Protein AF-A0AAU7QRD7-F1 (afdb_monomer)

Nearest PDB structures (foldseek):
  2fgo-assembly1_A  TM=9.404E-01  e=8.883E-08  Pseudomonas aeruginosa
  1blu-assembly1_A  TM=9.531E-01  e=1.834E-07  Allochromatium vinosum
  3eun-assembly1_A  TM=9.445E-01  e=3.108E-07  Allochromatium vinosum
  3exy-assembly1_A  TM=9.451E-01  e=3.546E-07  Allochromatium vinosum
  6zxs-assembly1_C  TM=6.917E-01  e=2.613E-02  Pisum sativum

Foldseek 3Di:
DFKWFDPLAPAPCPLQVQQPQSQKDFAQDWDADLVRDTHTDPHNHGITGNRLRDLQCLVHDPGRVSQVPRPDPPRMDDDDDDDSVVSVVSVVSSVVRD

Sequence (98 aa):
MSLKITNKCINCGICELECPNNAIYEGGVKWIDINKKKKKYISEKHYYIVPKKCTECVGYYKYSKCLLICPINNCIKLYKKESNKILYKRYKKIKKKI

Structure (mmCIF, N/CA/C/O backbone):
data_AF-A0AAU7QRD7-F1
#
_entry.id   AF-A0AAU7QRD7-F1
#
loop_
_atom_site.group_PDB
_atom_site.id
_atom_site.type_symbol
_atom_site.label_atom_id
_atom_site.label_alt_id
_atom_site.label_comp_id
_atom_site.label_asym_id
_atom_site.label_entity_id
_atom_site.label_seq_id
_atom_site.pdbx_PDB_ins_code
_atom_site.Cartn_x
_atom_site.Cartn_y
_atom_site.Cartn_z
_atom_site.occupancy
_atom_site.B_iso_or_equiv
_atom_site.auth_seq_id
_atom_site.auth_comp_id
_atom_site.auth_asym_id
_atom_site.auth_atom_id
_atom_site.pdbx_PDB_model_num
ATOM 1 N N . MET A 1 1 ? 2.126 2.946 8.842 1.00 60.03 1 MET A N 1
ATOM 2 C CA . MET A 1 1 ? 3.211 3.106 7.900 1.00 60.03 1 MET A CA 1
ATOM 3 C C . MET A 1 1 ? 2.596 2.813 6.529 1.00 60.03 1 MET A C 1
ATOM 5 O O . MET A 1 1 ? 1.548 2.168 6.450 1.00 60.03 1 MET A O 1
ATOM 9 N N . SER A 1 2 ? 3.064 3.469 5.474 1.00 77.25 2 SER A N 1
ATOM 10 C CA . SER A 1 2 ? 2.579 3.143 4.129 1.00 77.25 2 SER A CA 1
ATOM 11 C C . SER A 1 2 ? 3.748 2.597 3.344 1.00 77.25 2 SER A C 1
ATOM 13 O O . SER A 1 2 ? 4.800 3.235 3.264 1.00 77.25 2 SER A O 1
ATOM 15 N N . LEU A 1 3 ? 3.568 1.389 2.828 1.00 94.00 3 LEU A N 1
ATOM 16 C CA . LEU A 1 3 ? 4.475 0.783 1.874 1.00 94.00 3 LEU A CA 1
ATOM 17 C C . LEU A 1 3 ? 4.247 1.414 0.495 1.00 94.00 3 LEU A C 1
ATOM 19 O O . LEU A 1 3 ? 3.147 1.881 0.189 1.00 94.00 3 LEU A O 1
ATOM 23 N N . LYS A 1 4 ? 5.280 1.409 -0.343 1.00 95.62 4 LYS A N 1
ATOM 24 C CA . LYS A 1 4 ? 5.225 1.841 -1.743 1.00 95.62 4 LYS A CA 1
ATOM 25 C C . LYS A 1 4 ? 5.942 0.822 -2.621 1.00 95.62 4 LYS A C 1
ATOM 27 O O . LYS A 1 4 ? 7.019 0.354 -2.266 1.00 95.62 4 LYS A O 1
ATOM 32 N N . ILE A 1 5 ? 5.356 0.523 -3.777 1.00 97.00 5 ILE A N 1
ATOM 33 C CA . ILE A 1 5 ? 6.004 -0.250 -4.842 1.00 97.00 5 ILE A CA 1
ATOM 34 C C . ILE A 1 5 ? 6.895 0.690 -5.661 1.00 97.00 5 ILE A C 1
ATOM 36 O O . ILE A 1 5 ? 6.497 1.805 -6.009 1.00 97.00 5 ILE A O 1
ATOM 40 N N . THR A 1 6 ? 8.120 0.251 -5.924 1.00 96.50 6 THR A N 1
ATOM 41 C CA . THR A 1 6 ? 9.122 0.974 -6.713 1.00 96.50 6 THR A CA 1
ATOM 42 C C . THR A 1 6 ? 9.067 0.576 -8.187 1.00 96.50 6 THR A C 1
ATOM 44 O O . THR A 1 6 ? 8.414 -0.393 -8.565 1.00 96.50 6 THR A O 1
ATOM 47 N N . ASN A 1 7 ? 9.830 1.286 -9.015 1.00 95.62 7 ASN A N 1
ATOM 48 C CA . ASN A 1 7 ? 10.018 0.987 -10.435 1.00 95.62 7 ASN A CA 1
ATOM 49 C C . ASN A 1 7 ? 10.706 -0.362 -10.723 1.00 95.62 7 ASN A C 1
ATOM 51 O O . ASN A 1 7 ? 10.809 -0.737 -11.881 1.00 95.62 7 ASN A O 1
ATOM 55 N N . LYS A 1 8 ? 11.158 -1.101 -9.699 1.00 97.00 8 LYS A N 1
ATOM 56 C CA . LYS A 1 8 ? 11.660 -2.480 -9.841 1.00 97.00 8 LYS A CA 1
ATOM 57 C C . LYS A 1 8 ? 10.551 -3.517 -10.040 1.00 97.00 8 LYS A C 1
ATOM 59 O O . LYS A 1 8 ? 10.832 -4.702 -10.164 1.00 97.00 8 LYS A O 1
ATOM 64 N N . CYS A 1 9 ? 9.290 -3.106 -9.951 1.00 97.88 9 CYS A N 1
ATOM 65 C CA . CYS A 1 9 ? 8.159 -3.999 -10.143 1.00 97.88 9 CYS A CA 1
ATOM 66 C C . CYS A 1 9 ? 8.147 -4.576 -11.564 1.00 97.88 9 CYS A C 1
ATOM 68 O O . CYS A 1 9 ? 8.231 -3.832 -12.535 1.00 97.88 9 CYS A O 1
ATOM 70 N N . ILE A 1 10 ? 7.991 -5.896 -11.653 1.00 97.12 10 ILE A N 1
ATOM 71 C CA . ILE A 1 10 ? 7.899 -6.652 -12.911 1.00 97.12 10 ILE A CA 1
ATOM 72 C C . ILE A 1 10 ? 6.449 -6.986 -13.303 1.00 97.12 10 ILE A C 1
ATOM 74 O O . ILE A 1 10 ? 6.219 -7.866 -14.117 1.00 97.12 10 ILE A O 1
ATOM 78 N N . ASN A 1 11 ? 5.461 -6.346 -12.671 1.00 97.06 11 ASN A N 1
ATOM 79 C CA . ASN A 1 11 ? 4.031 -6.536 -12.950 1.00 97.06 11 ASN A CA 1
ATOM 80 C C . ASN A 1 11 ? 3.500 -7.983 -12.837 1.00 97.06 11 ASN A C 1
ATOM 82 O O . ASN A 1 11 ? 2.540 -8.344 -13.500 1.00 97.06 11 ASN A O 1
ATOM 86 N N . CYS A 1 12 ? 4.054 -8.795 -11.929 1.00 96.81 12 CYS A N 1
ATOM 87 C CA . CYS A 1 12 ? 3.594 -10.176 -11.698 1.00 96.81 12 CYS A CA 1
ATOM 88 C C . CYS A 1 12 ? 2.214 -10.319 -11.013 1.00 96.81 12 CYS A C 1
ATOM 90 O O . CYS A 1 12 ? 1.714 -11.432 -10.893 1.00 96.81 12 CYS A O 1
ATOM 92 N N . GLY A 1 13 ? 1.624 -9.238 -10.487 1.00 95.31 13 GLY A N 1
ATOM 93 C CA . GLY A 1 13 ? 0.258 -9.214 -9.932 1.00 95.31 13 GLY A CA 1
ATOM 94 C C . GLY A 1 13 ? 0.022 -9.887 -8.573 1.00 95.31 13 GLY A C 1
ATOM 95 O O . GLY A 1 13 ? -0.900 -9.503 -7.860 1.00 95.31 13 GLY A O 1
ATOM 96 N N . ILE A 1 14 ? 0.881 -10.804 -8.123 1.00 96.31 14 ILE A N 1
ATOM 97 C CA . ILE A 1 14 ? 0.591 -11.632 -6.935 1.00 96.31 14 ILE A CA 1
ATOM 98 C C . ILE A 1 14 ? 0.357 -10.840 -5.635 1.00 96.31 14 ILE A C 1
ATOM 100 O O . ILE A 1 14 ? -0.427 -11.235 -4.774 1.00 96.31 14 ILE A O 1
ATOM 104 N N . CYS A 1 15 ? 0.998 -9.678 -5.489 1.00 96.94 15 CYS A N 1
ATOM 105 C CA . CYS A 1 15 ? 0.837 -8.846 -4.299 1.00 96.94 15 CYS A CA 1
ATOM 106 C C . CYS A 1 15 ? -0.556 -8.202 -4.176 1.00 96.94 15 CYS A C 1
ATOM 108 O O . CYS A 1 15 ? -0.959 -7.869 -3.060 1.00 96.94 15 CYS A O 1
ATOM 110 N N . GLU A 1 16 ? -1.287 -8.032 -5.283 1.00 96.88 16 GLU A N 1
ATOM 111 C CA . GLU A 1 16 ? -2.642 -7.472 -5.278 1.00 96.88 16 GLU A CA 1
ATOM 112 C C . GLU A 1 16 ? -3.625 -8.387 -4.552 1.00 96.88 16 GLU A C 1
ATOM 114 O O . GLU A 1 16 ? -4.338 -7.929 -3.655 1.00 96.88 16 GLU A O 1
ATOM 119 N N . LEU A 1 17 ? -3.584 -9.681 -4.877 1.00 95.19 17 LEU A N 1
ATOM 120 C CA . LEU A 1 17 ? -4.465 -10.707 -4.318 1.00 95.19 17 LEU A CA 1
ATOM 121 C C . LEU A 1 17 ? -4.252 -10.897 -2.811 1.00 95.19 17 LEU A C 1
ATOM 123 O O . LEU A 1 17 ? -5.200 -11.099 -2.057 1.00 95.19 17 LEU A O 1
ATOM 127 N N . GLU A 1 18 ? -3.012 -10.751 -2.345 1.00 95.75 18 GLU A N 1
ATOM 128 C CA . GLU A 1 18 ? -2.666 -10.931 -0.932 1.00 95.75 18 GLU A CA 1
ATOM 129 C C . GLU A 1 18 ? -3.010 -9.727 -0.041 1.00 95.75 18 GLU A C 1
ATOM 131 O O . GLU A 1 18 ? -2.846 -9.786 1.183 1.00 95.75 18 GLU A O 1
ATOM 136 N N . CYS A 1 19 ? -3.449 -8.601 -0.612 1.00 96.62 19 CYS A N 1
ATOM 137 C CA . CYS A 1 19 ? -3.718 -7.398 0.164 1.00 96.62 19 CYS A CA 1
ATOM 138 C C . CYS A 1 19 ? -5.119 -7.433 0.810 1.00 96.62 19 CYS A C 1
ATOM 140 O O . CYS A 1 19 ? -6.106 -7.189 0.117 1.00 96.62 19 CYS A O 1
ATOM 142 N N . PRO A 1 20 ? -5.244 -7.549 2.150 1.00 95.56 20 PRO A N 1
ATOM 143 C CA . PRO A 1 20 ? -6.549 -7.693 2.812 1.00 95.56 20 PRO A CA 1
ATOM 144 C C . PRO A 1 20 ? -7.434 -6.434 2.760 1.00 95.56 20 PRO A C 1
ATOM 146 O O . PRO A 1 20 ? -8.585 -6.472 3.176 1.00 95.56 20 PRO A O 1
ATOM 149 N N . ASN A 1 21 ? -6.901 -5.298 2.299 1.00 94.69 21 ASN A N 1
ATOM 150 C CA . ASN A 1 21 ? -7.654 -4.046 2.158 1.00 94.69 21 ASN A CA 1
ATOM 151 C C . ASN A 1 21 ? -7.850 -3.627 0.692 1.00 94.69 21 ASN A C 1
ATOM 153 O O . ASN A 1 21 ? -8.269 -2.488 0.451 1.00 94.69 21 ASN A O 1
ATOM 157 N N . ASN A 1 22 ? -7.448 -4.458 -0.280 1.00 94.94 22 ASN A N 1
ATOM 158 C CA . ASN A 1 22 ? -7.402 -4.097 -1.704 1.00 94.94 22 ASN A CA 1
ATOM 159 C C . ASN A 1 22 ? -6.717 -2.730 -1.898 1.00 94.94 22 ASN A C 1
ATOM 161 O O . ASN A 1 22 ? -7.280 -1.777 -2.449 1.00 94.94 22 ASN A O 1
ATOM 165 N N . ALA A 1 23 ? -5.545 -2.571 -1.279 1.00 96.25 23 ALA A N 1
ATOM 166 C CA . ALA A 1 23 ? -4.785 -1.324 -1.301 1.00 96.25 23 ALA A CA 1
ATOM 167 C C . ALA A 1 23 ? -3.800 -1.258 -2.472 1.00 96.25 23 ALA A C 1
ATOM 169 O O . ALA A 1 23 ? -3.173 -0.217 -2.651 1.00 96.25 23 ALA A O 1
ATOM 170 N N . ILE A 1 24 ? -3.638 -2.347 -3.215 1.00 97.50 24 ILE A N 1
ATOM 171 C CA . ILE A 1 24 ? -2.699 -2.482 -4.323 1.00 97.50 24 ILE A CA 1
ATOM 172 C C . ILE A 1 24 ? -3.513 -2.568 -5.609 1.00 97.50 24 ILE A C 1
ATOM 174 O O . ILE A 1 24 ? -4.565 -3.193 -5.598 1.00 97.50 24 ILE A O 1
ATOM 178 N N . TYR A 1 25 ? -3.050 -1.894 -6.655 1.00 97.75 25 TYR A N 1
ATOM 179 C CA . TYR A 1 25 ? -3.699 -1.845 -7.963 1.00 97.75 25 TYR A CA 1
ATOM 180 C C . TYR A 1 25 ? -2.632 -1.903 -9.050 1.00 97.75 25 TYR A C 1
ATOM 182 O O . TYR A 1 25 ? -1.515 -1.415 -8.838 1.00 97.75 25 TYR A O 1
ATOM 190 N N . GLU A 1 26 ? -2.989 -2.444 -10.207 1.00 97.94 26 GLU A N 1
ATOM 191 C CA . GLU A 1 26 ? -2.164 -2.404 -11.411 1.00 97.94 26 GLU A CA 1
ATOM 192 C C . GLU A 1 26 ? -1.911 -0.963 -11.900 1.00 97.94 26 GLU A C 1
ATOM 194 O O . GLU A 1 26 ? -2.674 -0.030 -11.619 1.00 97.94 26 GLU A O 1
ATOM 199 N N . GLY A 1 27 ? -0.805 -0.768 -12.624 1.00 97.69 27 GLY A N 1
ATOM 200 C CA . GLY A 1 27 ? -0.470 0.511 -13.248 1.00 97.69 27 GLY A CA 1
ATOM 201 C C . GLY A 1 27 ? -1.590 1.018 -14.164 1.00 97.69 27 GLY A C 1
ATOM 202 O O . GLY A 1 27 ? -2.209 0.257 -14.895 1.00 97.69 27 GLY A O 1
ATOM 203 N N . GLY A 1 28 ? -1.900 2.313 -14.092 1.00 97.06 28 GLY A N 1
ATOM 204 C CA . GLY A 1 28 ? -2.924 2.945 -14.937 1.00 97.06 28 GLY A CA 1
ATOM 205 C C . GLY A 1 28 ? -4.375 2.684 -14.504 1.00 97.06 28 GLY A C 1
ATOM 206 O O . GLY A 1 28 ? -5.288 3.391 -14.941 1.00 97.06 28 GLY A O 1
ATOM 207 N N . VAL A 1 29 ? -4.619 1.754 -13.577 1.00 97.38 29 VAL A N 1
ATOM 208 C CA . VAL A 1 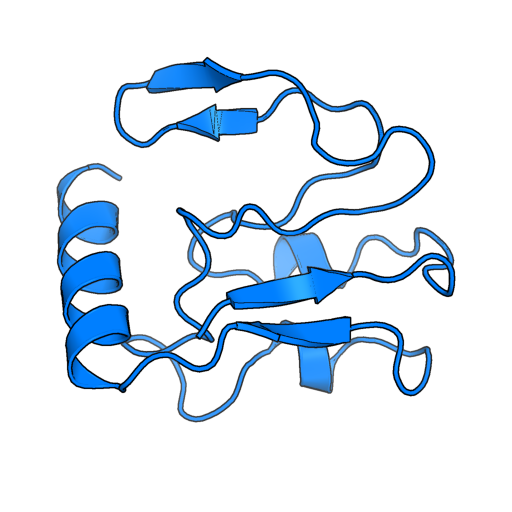29 ? -5.968 1.452 -13.081 1.00 97.38 29 VAL A CA 1
ATOM 209 C C . VAL A 1 29 ? -6.409 2.493 -12.056 1.00 97.38 29 VAL A C 1
ATOM 211 O O . VAL A 1 29 ? -5.707 2.767 -11.086 1.00 97.38 29 VAL A O 1
ATOM 214 N N . LYS A 1 30 ? -7.596 3.088 -12.228 1.00 97.50 30 LYS A N 1
ATOM 215 C CA . LYS A 1 30 ? -8.195 3.995 -11.228 1.00 97.50 30 LYS A CA 1
ATOM 216 C C . LYS A 1 30 ? -8.589 3.209 -9.975 1.00 97.50 30 LYS A C 1
ATOM 218 O O . LYS A 1 30 ? -9.223 2.166 -10.076 1.00 97.50 30 LYS A O 1
ATOM 223 N N . TRP A 1 31 ? -8.310 3.752 -8.793 1.00 95.44 31 TRP A N 1
ATOM 224 C CA . TRP A 1 31 ? -8.684 3.123 -7.523 1.00 95.44 31 TRP A CA 1
ATOM 225 C C . TRP A 1 31 ? -9.922 3.774 -6.906 1.00 95.44 31 TRP A C 1
ATOM 227 O O . TRP A 1 31 ? -10.257 4.924 -7.201 1.00 95.44 31 TRP A O 1
ATOM 237 N N . ILE A 1 32 ? -10.601 3.041 -6.024 1.00 93.31 32 ILE A N 1
ATOM 238 C CA . ILE A 1 32 ? -11.803 3.512 -5.329 1.00 93.31 32 ILE A CA 1
ATOM 239 C C . ILE A 1 32 ? -11.453 3.817 -3.874 1.00 93.31 32 ILE A C 1
ATOM 241 O O . ILE A 1 32 ? -10.857 2.994 -3.168 1.00 93.31 32 ILE A O 1
ATOM 245 N N . ASP A 1 33 ? -11.797 5.025 -3.428 1.00 92.06 33 ASP A N 1
ATOM 246 C CA . ASP A 1 33 ? -11.604 5.427 -2.042 1.00 92.06 33 ASP A CA 1
ATOM 247 C C . A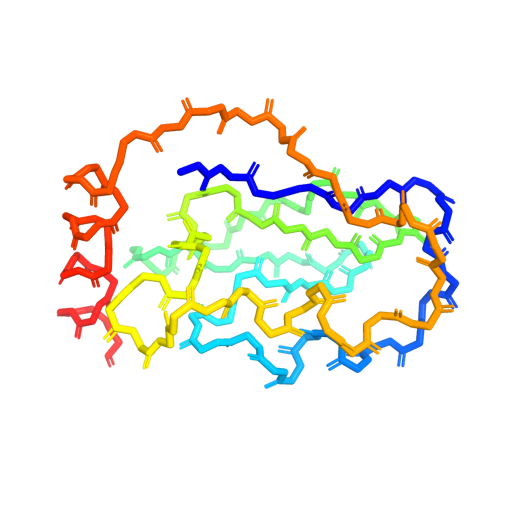SP A 1 33 ? -12.675 4.859 -1.100 1.00 92.06 33 ASP A C 1
ATOM 249 O O . ASP A 1 33 ? -13.677 4.275 -1.504 1.00 92.06 33 ASP A O 1
ATOM 253 N N . ILE A 1 34 ? -12.458 5.050 0.201 1.00 88.06 34 ILE A N 1
ATOM 254 C CA . ILE A 1 34 ? -13.362 4.586 1.265 1.00 88.06 34 ILE A CA 1
ATOM 255 C C . ILE A 1 34 ? -14.765 5.225 1.155 1.00 88.06 34 ILE A C 1
ATOM 257 O O . ILE A 1 34 ? -15.716 4.743 1.756 1.00 88.06 34 ILE A O 1
ATOM 261 N N . ASN A 1 35 ? -14.922 6.304 0.386 1.00 90.38 35 ASN A N 1
ATOM 262 C CA . ASN A 1 35 ? -16.199 6.968 0.136 1.00 90.38 35 ASN A CA 1
ATOM 263 C C . ASN A 1 35 ? -16.762 6.632 -1.257 1.00 90.38 35 ASN A C 1
ATOM 265 O O . ASN A 1 35 ? -17.575 7.393 -1.777 1.00 90.38 35 ASN A O 1
ATOM 269 N N . LYS A 1 36 ? -16.325 5.519 -1.865 1.00 91.00 36 LYS A N 1
ATOM 270 C CA . LYS A 1 36 ? -16.747 5.039 -3.190 1.00 91.00 36 LYS A CA 1
ATOM 271 C C . LYS A 1 36 ? -16.460 6.017 -4.342 1.00 91.00 36 LYS A C 1
ATOM 273 O O . LYS A 1 36 ? -17.063 5.916 -5.407 1.00 91.00 36 LYS A O 1
ATOM 278 N N . LYS A 1 37 ? -15.513 6.948 -4.179 1.00 94.56 37 LYS A N 1
ATOM 279 C CA . LYS A 1 37 ? -15.103 7.871 -5.248 1.00 94.56 37 LYS A CA 1
ATOM 280 C C . LYS A 1 37 ? -13.924 7.291 -6.022 1.00 94.56 37 LYS A C 1
ATOM 282 O O . LYS A 1 37 ? -12.920 6.894 -5.428 1.00 94.56 37 LYS A O 1
ATOM 287 N N . LYS A 1 38 ? -14.023 7.300 -7.354 1.00 96.06 38 LYS A N 1
ATOM 288 C CA . LYS A 1 38 ? -12.908 6.953 -8.247 1.00 96.06 38 LYS A CA 1
ATOM 289 C C . LYS A 1 38 ? -11.808 8.012 -8.135 1.00 96.06 38 LYS A C 1
ATOM 291 O O . LYS A 1 38 ? -12.079 9.214 -8.129 1.00 96.06 38 LYS A O 1
ATOM 296 N N . LYS A 1 39 ? -10.560 7.567 -8.048 1.00 97.19 39 LYS A N 1
ATOM 297 C CA . LYS A 1 39 ? -9.357 8.398 -7.962 1.00 97.19 39 LYS A CA 1
ATOM 298 C C . LYS A 1 39 ? -8.384 8.004 -9.066 1.00 97.19 39 LYS A C 1
ATOM 300 O O . LYS A 1 39 ? -8.358 6.853 -9.499 1.00 97.19 39 LYS A O 1
ATOM 305 N N . LYS A 1 40 ? -7.588 8.973 -9.529 1.00 97.50 40 LYS A N 1
ATOM 306 C CA . LYS A 1 40 ? -6.526 8.715 -10.508 1.00 97.50 40 LYS A CA 1
ATOM 307 C C . LYS A 1 40 ? -5.482 7.773 -9.892 1.00 97.50 40 LYS A C 1
ATOM 309 O O . LYS A 1 40 ? -5.238 7.823 -8.681 1.00 97.50 40 LYS A O 1
ATOM 314 N N . TYR A 1 41 ? -4.925 6.898 -10.724 1.00 97.00 41 TYR A N 1
ATOM 315 C CA . TYR A 1 41 ? -3.823 6.007 -10.368 1.00 97.00 41 TYR A CA 1
ATOM 316 C C . TYR A 1 41 ? -2.620 6.794 -9.830 1.00 97.00 41 TYR A C 1
ATOM 318 O O . TYR A 1 41 ? -2.458 7.981 -10.117 1.00 97.00 41 TYR A O 1
ATOM 326 N N . ILE A 1 42 ? -1.773 6.126 -9.044 1.00 96.12 42 ILE A N 1
ATOM 327 C CA . ILE A 1 42 ? -0.526 6.716 -8.523 1.00 96.12 42 ILE A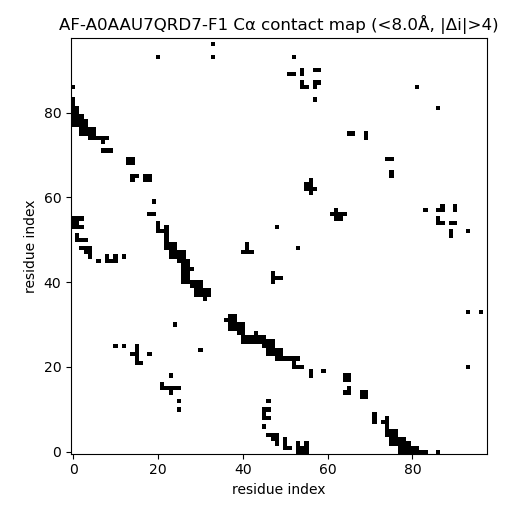 CA 1
ATOM 328 C C . ILE A 1 42 ? 0.650 6.420 -9.461 1.00 96.12 42 ILE A C 1
ATOM 330 O O . ILE A 1 42 ? 1.567 7.228 -9.568 1.00 96.12 42 ILE A O 1
ATOM 334 N N . SER A 1 43 ? 0.619 5.273 -10.142 1.00 96.56 43 SER A N 1
ATOM 335 C CA . SER A 1 43 ? 1.601 4.880 -11.154 1.00 96.56 43 SER A CA 1
ATOM 336 C C . SER A 1 43 ? 0.878 4.400 -12.406 1.00 96.56 43 SER A C 1
ATOM 338 O O . SER A 1 43 ? -0.147 3.731 -12.303 1.00 96.56 43 SER A O 1
ATOM 340 N N . GLU A 1 44 ? 1.411 4.752 -13.573 1.00 97.31 44 GLU A N 1
ATOM 341 C CA . GLU A 1 44 ? 0.938 4.277 -14.883 1.00 97.31 44 GLU A CA 1
ATOM 342 C C . GLU A 1 44 ? 1.644 2.995 -15.313 1.00 97.31 44 GLU A C 1
ATOM 344 O O . GLU A 1 44 ? 1.061 2.170 -15.998 1.00 97.31 44 GLU A O 1
ATOM 349 N N . LYS A 1 45 ? 2.906 2.827 -14.905 1.00 97.12 45 LYS A N 1
ATOM 350 C CA . LYS A 1 45 ? 3.816 1.829 -15.487 1.00 97.12 45 LYS A CA 1
ATOM 351 C C . LYS A 1 45 ? 3.857 0.514 -14.720 1.00 97.12 45 LYS A C 1
ATOM 353 O O . LYS A 1 45 ? 4.232 -0.518 -15.268 1.00 97.12 45 LYS A O 1
ATOM 358 N N . HIS A 1 46 ? 3.551 0.567 -13.431 1.00 97.75 46 HIS A N 1
ATOM 359 C CA . HIS A 1 46 ? 3.664 -0.587 -12.557 1.00 97.75 46 HIS A CA 1
ATOM 360 C C . HIS A 1 46 ? 2.640 -0.552 -11.432 1.00 97.75 46 HIS A C 1
ATOM 362 O O . HIS A 1 46 ? 2.076 0.504 -11.133 1.00 97.75 46 HIS A O 1
ATOM 368 N N . TYR A 1 47 ? 2.462 -1.690 -10.759 1.00 98.12 47 TYR A N 1
ATOM 369 C CA . TYR A 1 47 ? 1.590 -1.789 -9.591 1.00 98.12 47 TYR A CA 1
ATOM 370 C C . TYR A 1 47 ? 1.917 -0.724 -8.544 1.00 98.12 47 TYR A C 1
ATOM 372 O O . TYR A 1 47 ? 3.079 -0.371 -8.320 1.00 98.12 47 TYR A O 1
ATOM 380 N N . TYR A 1 48 ? 0.898 -0.210 -7.865 1.00 97.69 48 TYR A N 1
ATOM 381 C CA . TYR A 1 48 ? 1.063 0.815 -6.843 1.00 97.69 48 TYR A CA 1
ATOM 382 C C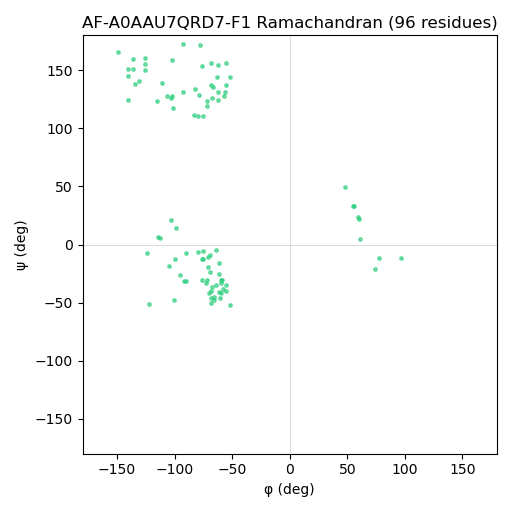 . TYR A 1 48 ? 0.222 0.523 -5.605 1.00 97.69 48 TYR A C 1
ATOM 384 O O . TYR A 1 48 ? -0.841 -0.084 -5.667 1.00 97.69 48 TYR A O 1
ATOM 392 N N . ILE A 1 49 ? 0.708 0.995 -4.456 1.00 97.12 49 ILE A N 1
ATOM 393 C CA . ILE A 1 49 ? 0.012 0.891 -3.172 1.00 97.12 49 ILE A CA 1
ATOM 394 C C . ILE A 1 49 ? -0.622 2.242 -2.862 1.00 97.12 49 ILE A C 1
ATOM 396 O O . ILE A 1 49 ? 0.064 3.263 -2.856 1.00 97.12 49 ILE A O 1
ATOM 400 N N . VAL A 1 50 ? -1.916 2.252 -2.553 1.00 95.94 50 VAL A N 1
ATOM 401 C CA . VAL A 1 50 ? -2.651 3.423 -2.073 1.00 95.94 50 VAL A CA 1
ATOM 402 C C . VAL A 1 50 ? -2.364 3.621 -0.579 1.00 95.94 50 VAL A C 1
ATOM 404 O O . VAL A 1 50 ? -2.877 2.860 0.252 1.00 95.94 50 VAL A O 1
ATOM 407 N N . PRO A 1 51 ? -1.634 4.682 -0.173 1.00 93.56 51 PRO A N 1
ATOM 408 C CA . PRO A 1 51 ? -1.234 4.873 1.226 1.00 93.56 51 PRO A CA 1
ATOM 409 C C . PRO A 1 51 ? -2.419 4.965 2.191 1.00 93.56 51 PRO A C 1
ATOM 411 O O . PRO A 1 51 ? -2.356 4.500 3.325 1.00 93.56 51 PRO A O 1
ATOM 414 N N . LYS A 1 52 ? -3.541 5.529 1.726 1.00 92.19 52 LYS A N 1
ATOM 415 C CA . LYS A 1 52 ? -4.766 5.687 2.524 1.00 92.19 52 LYS A CA 1
ATOM 416 C C . LYS A 1 52 ? -5.493 4.365 2.805 1.00 92.19 52 LYS A C 1
ATOM 418 O O . LYS A 1 52 ? -6.288 4.331 3.741 1.00 92.19 52 LYS A O 1
ATOM 423 N N . LYS A 1 53 ? -5.223 3.304 2.034 1.00 93.75 53 LYS A N 1
ATOM 424 C CA . LYS A 1 53 ? -5.789 1.954 2.218 1.00 93.75 53 LYS A CA 1
ATOM 425 C C . LYS A 1 53 ? -4.777 0.962 2.817 1.00 93.75 53 LYS A C 1
ATOM 427 O O . LYS A 1 53 ? -5.167 -0.065 3.364 1.00 93.75 53 LYS A O 1
ATOM 432 N N . CYS A 1 54 ? -3.481 1.265 2.752 1.00 95.62 54 CYS A N 1
ATOM 433 C CA . CYS A 1 54 ? -2.433 0.424 3.322 1.00 95.62 54 CYS A CA 1
ATOM 434 C C . CYS A 1 54 ? -2.439 0.496 4.858 1.00 95.62 54 CYS A C 1
ATOM 436 O O . CYS A 1 54 ? -2.323 1.580 5.436 1.00 95.62 54 CYS A O 1
ATOM 438 N N . THR A 1 55 ? -2.558 -0.656 5.522 1.00 95.50 55 THR A N 1
ATOM 439 C CA . THR A 1 55 ? -2.422 -0.774 6.985 1.00 95.50 55 THR A CA 1
ATOM 440 C C . THR A 1 55 ? -1.211 -1.594 7.406 1.00 95.50 55 THR A C 1
ATOM 442 O O . THR A 1 55 ? -1.077 -1.906 8.582 1.00 95.50 55 THR A O 1
ATOM 445 N N . GLU A 1 56 ? -0.357 -1.981 6.456 1.00 95.19 56 GLU A N 1
ATOM 446 C CA . GLU A 1 56 ? 0.754 -2.925 6.682 1.00 95.19 56 GLU A CA 1
ATOM 447 C C . GLU A 1 56 ? 0.307 -4.246 7.283 1.00 95.19 56 GLU A C 1
ATOM 449 O O . GLU A 1 56 ? 0.991 -4.855 8.099 1.00 95.19 56 GLU A O 1
ATOM 454 N N . CYS A 1 57 ? -0.898 -4.656 6.899 1.00 95.69 57 CYS A N 1
ATOM 455 C CA . CYS A 1 57 ? -1.591 -5.808 7.450 1.00 95.69 57 CYS A CA 1
ATOM 456 C C . CYS A 1 57 ? -1.885 -5.730 8.958 1.00 95.69 57 CYS A C 1
ATOM 458 O O . CYS A 1 57 ? -2.485 -6.662 9.484 1.00 95.69 57 CYS A O 1
ATOM 460 N N . VAL A 1 58 ? -1.591 -4.617 9.645 1.00 95.44 58 VAL A N 1
ATOM 461 C CA . VAL A 1 58 ? -1.994 -4.416 11.044 1.00 95.44 58 VAL A CA 1
ATOM 462 C C . VAL A 1 58 ? -3.510 -4.547 11.156 1.00 95.44 58 VAL A C 1
ATOM 464 O O . VAL A 1 58 ? -4.257 -3.888 10.427 1.00 95.44 58 VAL A O 1
ATOM 467 N N . GLY A 1 59 ? -3.944 -5.398 12.087 1.00 94.19 59 GLY A N 1
ATOM 468 C CA . GLY A 1 59 ? -5.342 -5.793 12.273 1.00 94.19 59 GLY A CA 1
ATOM 469 C C . GLY A 1 59 ? -5.729 -7.113 11.597 1.00 94.19 59 GLY A C 1
ATOM 470 O O . GLY A 1 59 ? -6.791 -7.632 11.923 1.00 94.19 59 GLY A O 1
ATOM 471 N N . TYR A 1 60 ? -4.872 -7.656 10.724 1.00 94.81 60 TYR A N 1
ATOM 472 C CA . TYR A 1 60 ? -5.055 -8.952 10.058 1.00 94.81 60 TYR A CA 1
ATOM 473 C C . TYR A 1 60 ? -3.893 -9.914 10.331 1.00 94.81 60 TYR A C 1
ATOM 475 O O . TYR A 1 60 ? -4.117 -11.038 10.758 1.00 94.81 60 TYR A O 1
ATOM 483 N N . TYR A 1 61 ? -2.652 -9.467 10.111 1.00 94.81 61 TYR A N 1
ATOM 484 C CA . TYR A 1 61 ? -1.448 -10.296 10.187 1.00 94.81 61 TYR A CA 1
ATOM 485 C C . TYR A 1 61 ? -0.320 -9.571 10.932 1.00 94.81 61 TYR A C 1
ATOM 487 O O . TYR A 1 61 ? -0.309 -8.343 11.030 1.00 94.81 61 TYR A O 1
ATOM 495 N N . LYS A 1 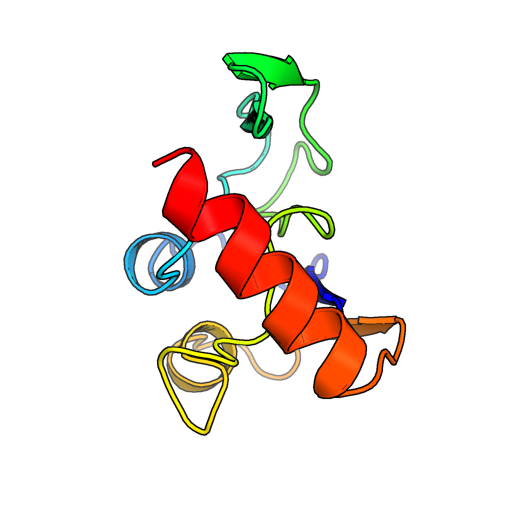62 ? 0.658 -10.338 11.436 1.00 91.38 62 LYS A N 1
ATOM 496 C CA . LYS A 1 62 ? 1.858 -9.800 12.104 1.00 91.38 62 LYS A CA 1
ATOM 497 C C . LYS A 1 62 ? 2.830 -9.130 11.124 1.00 91.38 62 LYS A C 1
ATOM 499 O O . LYS A 1 62 ? 3.517 -8.184 11.496 1.00 91.38 62 LYS A O 1
ATOM 504 N N . TYR A 1 63 ? 2.865 -9.608 9.880 1.00 90.94 63 TYR A N 1
ATOM 505 C CA . TYR A 1 63 ? 3.766 -9.139 8.829 1.00 90.94 63 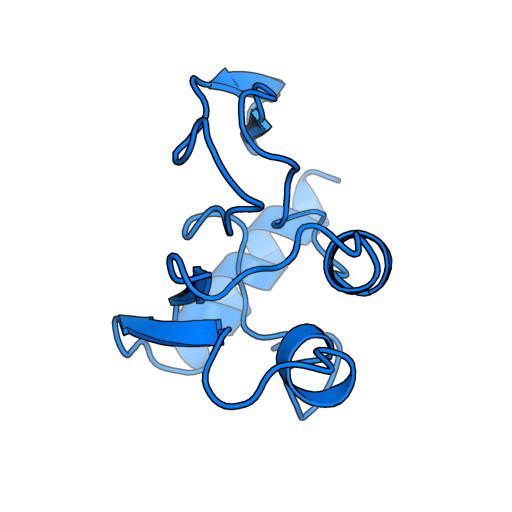TYR A CA 1
ATOM 506 C C . TYR A 1 63 ? 2.982 -8.736 7.577 1.00 90.94 63 TYR A C 1
ATOM 508 O O . TYR A 1 63 ? 1.875 -9.218 7.333 1.00 90.94 63 TYR A O 1
ATOM 516 N N . SER A 1 64 ? 3.562 -7.852 6.763 1.00 94.88 64 SER A N 1
ATOM 517 C CA . SER A 1 64 ? 2.950 -7.437 5.499 1.00 94.88 64 SER A CA 1
ATOM 518 C C . SER A 1 64 ? 3.094 -8.526 4.439 1.00 94.88 64 SER A C 1
ATOM 520 O O . SER A 1 64 ? 4.188 -8.739 3.926 1.00 94.88 64 SER A O 1
ATOM 522 N N . LYS A 1 65 ? 1.985 -9.173 4.064 1.00 96.19 65 LYS A N 1
ATOM 523 C CA . LYS A 1 65 ? 1.976 -10.268 3.079 1.00 96.19 65 LYS A CA 1
ATOM 524 C C . LYS A 1 65 ? 2.601 -9.902 1.735 1.00 96.19 65 LYS A C 1
ATOM 526 O O . LYS A 1 65 ? 3.362 -10.688 1.186 1.00 96.19 65 LYS A O 1
ATOM 531 N N . CYS A 1 66 ? 2.356 -8.687 1.241 1.00 96.25 66 CYS A N 1
ATOM 532 C CA . CYS A 1 66 ? 2.936 -8.227 -0.020 1.00 96.25 66 CYS A CA 1
ATOM 533 C C . CYS A 1 66 ? 4.477 -8.239 -0.016 1.00 96.25 66 CYS A C 1
ATOM 535 O O . CYS A 1 66 ? 5.065 -8.477 -1.063 1.00 96.25 66 CYS A O 1
ATOM 537 N N . LEU A 1 67 ? 5.126 -8.039 1.142 1.00 95.00 67 LEU A N 1
ATOM 538 C CA . LEU A 1 67 ? 6.582 -8.166 1.276 1.00 95.00 67 LEU A CA 1
ATOM 539 C C . LEU A 1 67 ? 7.052 -9.622 1.226 1.00 95.00 67 LEU A C 1
ATOM 541 O O . LEU A 1 67 ? 8.145 -9.871 0.737 1.00 95.00 67 LEU A O 1
ATOM 545 N N . LEU A 1 68 ? 6.247 -10.561 1.728 1.00 94.56 68 LEU A N 1
ATOM 546 C CA . LEU A 1 68 ? 6.602 -11.982 1.788 1.00 94.56 68 LEU A CA 1
ATOM 547 C C . LEU A 1 68 ? 6.487 -12.673 0.427 1.00 94.56 68 LEU A C 1
ATOM 549 O O . LEU A 1 68 ? 7.222 -13.615 0.164 1.00 94.56 68 LEU A O 1
ATOM 553 N N . ILE A 1 69 ? 5.565 -12.212 -0.420 1.00 95.75 69 ILE A N 1
ATOM 554 C CA . ILE A 1 69 ? 5.256 -12.858 -1.701 1.00 95.75 69 ILE A CA 1
ATOM 555 C C . ILE A 1 69 ? 5.927 -12.185 -2.905 1.00 95.75 69 ILE A C 1
ATOM 557 O O . ILE A 1 69 ? 5.899 -12.720 -4.008 1.00 95.75 69 ILE A O 1
ATOM 561 N N . CYS A 1 70 ? 6.495 -10.985 -2.738 1.00 96.56 70 CYS A N 1
ATOM 562 C CA . CYS A 1 70 ? 7.123 -10.285 -3.854 1.00 96.56 70 CYS A CA 1
ATOM 563 C C . CYS A 1 70 ? 8.438 -10.985 -4.243 1.00 96.56 70 CYS A C 1
ATOM 565 O O . CYS A 1 70 ? 9.358 -11.005 -3.427 1.00 96.56 70 CYS A O 1
ATOM 567 N N . PRO A 1 71 ? 8.577 -11.490 -5.486 1.00 95.81 71 PRO A N 1
ATOM 568 C CA . PRO A 1 71 ? 9.775 -12.223 -5.902 1.00 95.81 71 PRO A CA 1
ATOM 569 C C . PRO A 1 71 ? 10.977 -11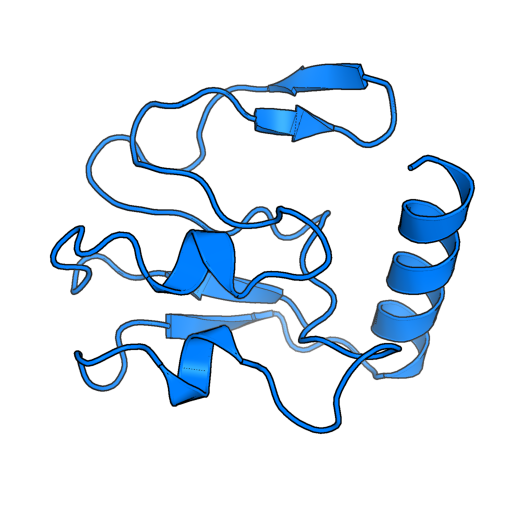.304 -6.160 1.00 95.81 71 PRO A C 1
ATOM 571 O O . PRO A 1 71 ? 12.100 -11.774 -6.312 1.00 95.81 71 PRO A O 1
ATOM 574 N N . ILE A 1 72 ? 10.753 -9.987 -6.241 1.00 96.81 72 ILE A N 1
ATOM 575 C CA . ILE A 1 72 ? 11.800 -9.009 -6.531 1.00 96.81 72 ILE A CA 1
ATOM 576 C C . ILE A 1 72 ? 12.249 -8.317 -5.251 1.00 96.81 72 ILE A C 1
ATOM 578 O O . ILE A 1 72 ? 11.511 -7.543 -4.629 1.00 96.81 72 ILE A O 1
ATOM 582 N N . ASN A 1 73 ? 13.521 -8.519 -4.921 1.00 89.44 73 ASN A N 1
ATOM 583 C CA . ASN A 1 73 ? 14.141 -7.916 -3.754 1.00 89.44 73 ASN A CA 1
ATOM 584 C C . ASN A 1 73 ? 14.013 -6.392 -3.762 1.00 89.44 73 ASN A C 1
ATOM 586 O O . ASN A 1 73 ? 14.353 -5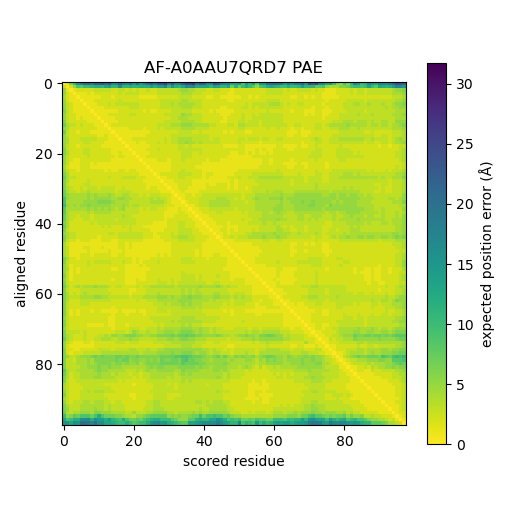.696 -4.727 1.00 89.44 73 ASN A O 1
ATOM 590 N N . ASN A 1 74 ? 13.576 -5.861 -2.619 1.00 89.88 74 ASN A N 1
ATOM 591 C CA . ASN A 1 74 ? 13.473 -4.426 -2.372 1.00 89.88 74 ASN A CA 1
ATOM 592 C C . ASN A 1 74 ? 12.543 -3.693 -3.370 1.00 89.88 74 ASN A C 1
ATOM 594 O O . ASN A 1 74 ? 12.698 -2.489 -3.599 1.00 89.88 74 ASN A O 1
ATOM 598 N N . CYS A 1 75 ? 11.592 -4.417 -3.981 1.00 95.75 75 CYS A N 1
ATOM 599 C CA . CYS A 1 75 ? 10.560 -3.852 -4.849 1.00 95.75 75 CYS A CA 1
ATOM 600 C C . CYS A 1 75 ? 9.545 -3.022 -4.052 1.00 95.75 75 CYS A C 1
ATOM 602 O O . CYS A 1 75 ? 9.180 -1.926 -4.480 1.00 95.75 75 CYS A O 1
ATOM 604 N N . ILE A 1 76 ? 9.138 -3.507 -2.877 1.00 96.06 76 ILE A N 1
ATOM 605 C CA . ILE A 1 76 ? 8.242 -2.808 -1.953 1.00 96.06 76 ILE A CA 1
ATOM 606 C C . ILE A 1 76 ? 9.075 -2.232 -0.809 1.00 96.06 76 ILE A C 1
ATOM 608 O O . ILE A 1 76 ? 9.814 -2.953 -0.144 1.00 96.06 76 ILE A O 1
ATOM 612 N N . LYS A 1 77 ? 8.947 -0.925 -0.575 1.00 93.88 77 LYS A N 1
ATOM 613 C CA . LYS A 1 77 ? 9.726 -0.186 0.425 1.00 93.88 77 LYS A CA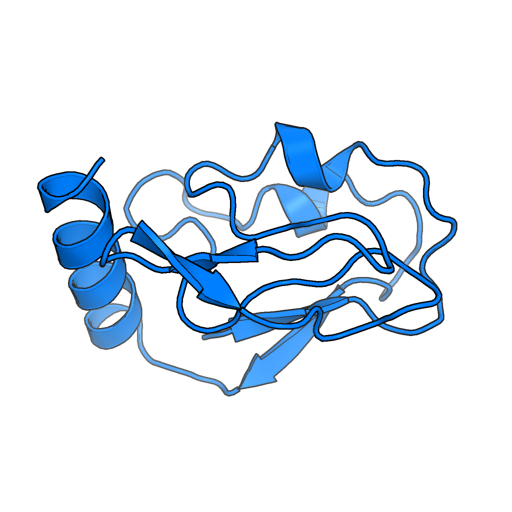 1
ATOM 614 C C . LYS A 1 77 ? 8.839 0.581 1.390 1.00 93.88 77 LYS A C 1
ATOM 616 O O . LYS A 1 77 ? 7.693 0.913 1.084 1.00 93.88 77 LYS A O 1
ATOM 621 N N . LEU A 1 78 ? 9.421 0.935 2.531 1.00 89.19 78 LEU A N 1
ATOM 622 C CA . LEU A 1 78 ? 8.856 1.928 3.432 1.00 89.19 78 LEU A CA 1
ATOM 623 C C . LEU A 1 78 ? 8.779 3.285 2.726 1.00 89.19 78 LEU A C 1
ATOM 625 O O . LEU A 1 78 ? 9.798 3.786 2.258 1.00 89.19 78 LEU A O 1
ATOM 629 N N . TYR A 1 79 ? 7.594 3.893 2.669 1.00 85.94 79 TYR A N 1
ATOM 630 C CA . TYR A 1 79 ? 7.443 5.265 2.178 1.00 85.94 79 TYR A CA 1
ATOM 631 C C . TYR A 1 79 ? 7.310 6.265 3.324 1.00 85.94 79 TYR A C 1
ATOM 633 O O . TYR A 1 79 ? 8.005 7.275 3.353 1.00 85.94 79 TYR A O 1
ATOM 641 N N . LYS A 1 80 ? 6.446 5.973 4.301 1.00 87.19 80 LYS A N 1
ATOM 642 C CA . LYS A 1 80 ? 6.274 6.818 5.489 1.00 87.19 80 LYS A CA 1
ATOM 643 C C . LYS A 1 80 ? 6.102 5.968 6.732 1.00 87.19 80 LYS A C 1
ATOM 645 O O . LYS A 1 80 ? 5.159 5.176 6.797 1.00 87.19 80 LYS A O 1
ATOM 650 N N . LYS A 1 81 ? 6.959 6.191 7.731 1.00 87.94 81 LYS A N 1
ATOM 651 C CA . LYS A 1 81 ? 6.832 5.583 9.059 1.00 87.94 81 LYS A CA 1
ATOM 652 C C . LYS A 1 81 ? 5.587 6.134 9.759 1.00 87.94 81 LYS A C 1
ATOM 654 O O . LYS A 1 81 ? 5.397 7.341 9.852 1.00 87.94 81 LYS A O 1
ATOM 659 N N . GLU A 1 82 ? 4.711 5.251 10.227 1.00 88.25 82 GLU A N 1
ATOM 660 C CA . GLU A 1 82 ? 3.559 5.612 11.065 1.00 88.25 82 GLU A CA 1
ATOM 661 C C . GLU A 1 82 ? 3.393 4.541 12.143 1.00 88.25 82 GLU A C 1
ATOM 663 O O . GLU A 1 82 ? 3.616 3.365 11.867 1.00 88.25 82 GLU A O 1
ATOM 668 N N . SER A 1 83 ? 2.963 4.935 13.340 1.00 92.62 83 SER A N 1
ATOM 669 C CA . SER A 1 83 ? 2.816 4.027 14.480 1.00 92.62 83 SER A CA 1
ATOM 670 C C . SER A 1 83 ? 1.694 2.996 14.300 1.00 92.62 83 SER A C 1
ATOM 672 O O . SER A 1 83 ? 0.701 3.240 13.604 1.00 92.62 83 SER A O 1
ATOM 674 N N . ASN A 1 84 ? 1.795 1.870 15.017 1.00 91.38 84 ASN A N 1
ATOM 675 C CA . ASN A 1 84 ? 0.761 0.825 15.039 1.00 91.38 84 ASN A CA 1
ATOM 676 C C . ASN A 1 84 ? -0.617 1.373 15.435 1.00 91.38 84 ASN A C 1
ATOM 678 O O . ASN A 1 84 ? -1.631 0.962 14.877 1.00 91.38 84 ASN A O 1
ATOM 682 N N . LYS A 1 85 ? -0.671 2.371 16.329 1.00 94.50 85 LYS A N 1
ATOM 683 C CA . LYS A 1 85 ? -1.921 3.045 16.714 1.00 94.50 85 LYS A CA 1
ATOM 684 C C . LYS A 1 85 ? -2.596 3.730 15.519 1.00 94.50 85 LYS A C 1
ATOM 686 O O . LYS A 1 85 ? -3.815 3.653 15.383 1.00 94.50 85 LYS A O 1
ATOM 691 N N . ILE A 1 86 ? -1.828 4.385 14.644 1.00 93.88 86 ILE A N 1
ATOM 692 C CA . ILE A 1 86 ? -2.352 5.031 13.426 1.00 93.88 86 ILE A CA 1
ATOM 693 C C . ILE A 1 86 ? -2.842 3.972 12.436 1.00 93.88 86 ILE A C 1
ATOM 695 O O . ILE A 1 86 ? -3.952 4.085 11.909 1.00 93.88 86 ILE A O 1
ATOM 699 N N . LEU A 1 87 ? -2.047 2.921 12.227 1.00 93.94 87 LEU A N 1
ATOM 700 C CA . LEU A 1 87 ? -2.383 1.822 11.324 1.00 93.94 87 LEU A CA 1
ATOM 701 C C . LEU A 1 87 ? -3.659 1.094 11.731 1.00 93.94 87 LEU A C 1
ATOM 703 O O . LEU A 1 87 ? -4.556 0.892 10.915 1.00 93.94 87 LEU A O 1
ATOM 707 N N . TYR A 1 88 ? -3.778 0.780 13.015 1.00 94.75 88 TYR A N 1
ATOM 708 C CA . TYR A 1 88 ? -4.939 0.099 13.561 1.00 94.75 88 TYR A CA 1
ATOM 709 C C . TYR A 1 88 ? -6.200 0.977 13.521 1.00 94.75 88 TYR A C 1
ATOM 711 O O . TYR A 1 88 ? -7.292 0.499 13.209 1.00 94.75 88 TYR A O 1
ATOM 719 N N . LYS A 1 89 ? -6.066 2.297 13.742 1.00 95.19 89 LYS A N 1
ATOM 720 C CA . LYS A 1 89 ? -7.167 3.253 13.516 1.00 95.19 89 LYS A CA 1
ATOM 721 C C . LYS A 1 89 ? -7.631 3.241 12.056 1.00 95.19 89 LYS A C 1
ATOM 723 O O . LYS A 1 89 ? -8.834 3.290 11.806 1.00 95.19 89 LYS A O 1
ATOM 728 N N . ARG A 1 90 ? -6.705 3.179 11.094 1.00 93.81 90 ARG A N 1
ATOM 729 C CA . ARG A 1 90 ? -7.032 3.083 9.662 1.00 93.81 90 ARG A CA 1
ATOM 730 C C . ARG A 1 90 ? -7.729 1.762 9.332 1.00 93.81 90 ARG A C 1
ATOM 732 O O . ARG A 1 90 ? -8.764 1.808 8.677 1.00 93.81 90 ARG A O 1
ATOM 739 N N . TYR A 1 91 ? -7.237 0.634 9.846 1.00 94.88 91 TYR A N 1
ATOM 740 C CA . TYR A 1 91 ? -7.891 -0.676 9.723 1.00 94.88 91 TYR A CA 1
ATOM 741 C C . TYR A 1 91 ? -9.358 -0.622 10.164 1.00 94.88 91 TYR A C 1
ATOM 743 O O . TYR A 1 91 ? -10.248 -0.942 9.379 1.00 94.88 91 TYR A O 1
ATOM 751 N N . LYS A 1 92 ? -9.631 -0.099 11.368 1.00 95.25 92 LYS A N 1
ATOM 752 C CA . LYS A 1 92 ? -11.003 0.065 11.875 1.00 95.25 92 LYS A CA 1
ATOM 753 C C . LYS A 1 92 ? -11.882 0.922 10.960 1.00 95.25 92 LYS A C 1
ATOM 755 O O . LYS A 1 92 ? -13.062 0.630 10.809 1.00 95.25 92 LYS A O 1
ATOM 760 N N . LYS A 1 93 ? -11.334 1.986 10.361 1.00 93.56 93 LYS A N 1
ATOM 761 C CA . LYS A 1 93 ? -12.079 2.848 9.426 1.00 93.56 93 LYS A CA 1
ATOM 762 C C . LYS A 1 93 ? -12.415 2.134 8.119 1.00 93.56 93 LYS A C 1
ATOM 764 O O . LYS A 1 93 ? -13.509 2.331 7.610 1.00 93.56 93 LYS A O 1
ATOM 769 N N . ILE A 1 94 ? -11.484 1.342 7.589 1.00 92.38 94 ILE A N 1
ATOM 770 C CA . ILE A 1 94 ? -11.673 0.579 6.350 1.00 92.38 94 ILE A CA 1
ATOM 771 C C . ILE A 1 94 ? -12.712 -0.522 6.574 1.00 92.38 94 ILE A C 1
ATOM 773 O O . ILE A 1 94 ? -13.696 -0.572 5.850 1.00 92.38 94 ILE A O 1
ATOM 777 N N . LYS A 1 95 ? -12.557 -1.322 7.636 1.00 91.12 95 LYS A N 1
ATOM 778 C CA . LYS A 1 95 ? -13.451 -2.446 7.953 1.00 91.12 95 LYS A CA 1
ATOM 779 C C . LYS A 1 95 ? -14.904 -2.038 8.218 1.00 91.12 95 LYS A C 1
ATOM 781 O O . LYS A 1 95 ? -15.800 -2.838 8.040 1.00 91.12 95 LYS A O 1
ATOM 786 N N . LYS A 1 96 ? -15.147 -0.800 8.654 1.00 88.69 96 LYS A N 1
ATOM 787 C CA . LYS A 1 96 ? -16.506 -0.266 8.851 1.00 88.69 96 LYS A CA 1
ATOM 788 C C . LYS A 1 96 ? -17.220 0.127 7.551 1.00 88.69 96 LYS A C 1
ATOM 790 O O . LYS A 1 96 ? -18.386 0.494 7.608 1.00 88.69 96 LYS A O 1
ATOM 795 N N . LYS A 1 97 ? -16.501 0.194 6.428 1.00 79.19 97 LYS A N 1
ATOM 796 C CA . LYS A 1 97 ? -16.992 0.737 5.149 1.00 79.19 97 LYS A CA 1
ATOM 797 C C . LYS A 1 97 ? -16.887 -0.251 3.981 1.00 79.19 97 LYS A C 1
ATOM 799 O O . LYS A 1 97 ? -17.328 0.093 2.884 1.00 79.19 97 LYS A O 1
ATOM 804 N N . ILE A 1 98 ? -16.250 -1.396 4.215 1.00 65.44 98 ILE A N 1
ATOM 805 C CA . ILE A 1 98 ? -16.314 -2.601 3.383 1.00 65.44 98 ILE A CA 1
ATOM 806 C C . ILE A 1 98 ? -17.489 -3.409 3.915 1.00 65.44 98 ILE A C 1
ATOM 808 O O . ILE A 1 98 ? -18.302 -3.835 3.075 1.00 65.44 98 ILE A O 1
#

Organism: NCBI:txid3158567

Solvent-accessible surface area (backbone atoms only — not comparable to full-atom values): 5690 Å² total; per-residue (Å²): 50,22,56,33,52,42,92,68,50,81,69,80,61,65,47,37,79,56,34,93,61,64,24,39,44,57,35,59,45,67,44,70,46,91,82,74,43,80,39,81,46,90,32,65,88,28,45,33,46,42,53,93,48,38,28,54,38,37,90,81,42,97,57,43,52,45,70,76,70,49,89,50,85,83,20,64,39,87,68,44,94,51,54,70,70,59,16,39,53,49,36,57,58,50,67,75,66,110

pLDDT: mean 93.72, std 5.73, range [60.03, 98.12]

InterPro domains:
  IPR017896 4Fe-4S ferredoxin-type, iron-sulphur binding domain [PF00037] (5-25)
  IPR017896 4Fe-4S ferredoxin-type, iron-sulphur binding domain [PS51379] (1-29)
  IPR017900 4Fe-4S ferredoxin, iron-sulphur binding, conserved site [PS00198] (9-20)

Mean predicted aligned error: 3.08 Å

Secondary structure (DSSP, 8-state):
-EEEE-TT-----HHHHT-TT--EE-TTPPEE-TTS-EE--S-SSS-EE-TTT--TTTTT-SS-HHHHH-SSTTSEEEEE---HHHHHHHHHHHHTT-

Radius of gyration: 12.62 Å; Cα contacts (8 Å, |Δi|>4): 171; chains: 1; bounding box: 31×22×32 Å